Protein AF-A0A8T5M7W3-F1 (afdb_monomer_lite)

Secondary structure (DSSP, 8-state):
----S--------HHHHHHHHT-SEEEEEEEEEETTEEEEEEEEEEEEEETTTEEEEEEEEEEEETTT----EEE--GGGGGEEE-

pLDDT: mean 73.57, std 14.49, range [36.47, 90.81]

Seq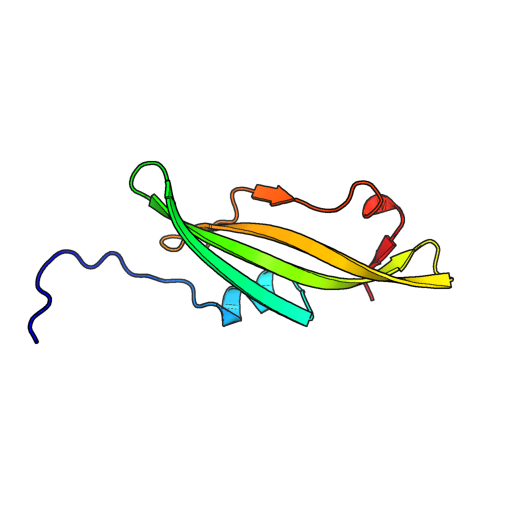uence (86 aa):
MQTSTGTKEIKVMPEEISEILGTSTIEITELKEESEKAVYSVTGTKKARIVAIFPVDMKIQAKVSAETGEIPSIEKPWWSFLAKEE

Radius of gyration: 15.61 Å; chains: 1; bounding box: 39×31×38 Å

Structure (mmCIF, N/CA/C/O backbone):
data_AF-A0A8T5M7W3-F1
#
_entry.id   AF-A0A8T5M7W3-F1
#
loop_
_atom_site.group_PDB
_atom_site.id
_atom_site.type_symbol
_atom_site.label_atom_id
_atom_site.label_alt_id
_atom_site.label_comp_id
_atom_site.label_asym_id
_atom_site.label_entity_id
_atom_site.label_seq_id
_atom_site.pdbx_PDB_ins_code
_atom_site.Cartn_x
_atom_site.Cartn_y
_atom_site.Cartn_z
_atom_site.occupancy
_atom_site.B_iso_or_equiv
_atom_site.auth_seq_id
_atom_site.auth_comp_id
_atom_site.auth_asym_id
_atom_site.auth_atom_id
_atom_site.pdbx_PDB_model_num
ATOM 1 N N . MET A 1 1 ? -23.255 -22.733 15.377 1.00 36.47 1 MET A N 1
ATOM 2 C CA . MET A 1 1 ? -22.187 -21.786 15.758 1.00 36.47 1 MET A CA 1
ATOM 3 C C . MET A 1 1 ? -22.826 -20.406 15.783 1.00 36.47 1 MET A C 1
ATOM 5 O O . MET A 1 1 ? -23.248 -19.945 14.735 1.00 36.47 1 MET A O 1
ATOM 9 N N . GLN A 1 2 ? -23.052 -19.832 16.967 1.00 37.72 2 GLN A N 1
ATOM 10 C CA . GLN A 1 2 ? -23.620 -18.488 17.123 1.00 37.72 2 GLN A CA 1
ATOM 11 C C . GLN A 1 2 ? -22.474 -17.518 17.398 1.00 37.72 2 GLN A C 1
ATOM 13 O O . GLN A 1 2 ? -21.785 -17.666 18.402 1.00 37.72 2 GLN A O 1
ATOM 18 N N . THR A 1 3 ? -22.293 -16.525 16.536 1.00 50.25 3 THR A N 1
ATOM 19 C CA . THR A 1 3 ? -21.529 -15.318 16.858 1.00 50.25 3 THR A CA 1
ATOM 20 C C . THR A 1 3 ? -22.525 -14.176 16.990 1.00 50.25 3 THR A C 1
ATOM 22 O O . THR A 1 3 ? -22.945 -13.570 16.009 1.00 50.25 3 THR A O 1
ATOM 25 N N . SER A 1 4 ? -22.957 -13.942 18.226 1.00 51.72 4 SER A N 1
ATOM 26 C CA . SER A 1 4 ? -23.524 -12.668 18.656 1.00 51.72 4 SER A CA 1
ATOM 27 C C . SER A 1 4 ? -22.355 -11.777 19.062 1.00 51.72 4 SER A C 1
ATOM 29 O O . SER A 1 4 ? -21.512 -12.252 19.824 1.00 51.72 4 SER A O 1
ATOM 31 N N . THR A 1 5 ? -22.331 -10.530 18.573 1.00 44.41 5 THR A N 1
ATOM 32 C CA . THR A 1 5 ? -21.855 -9.278 19.217 1.00 44.41 5 THR A CA 1
ATOM 33 C C . THR A 1 5 ? -21.151 -8.372 18.195 1.00 44.41 5 THR A C 1
ATOM 35 O O . THR A 1 5 ? -20.044 -8.668 17.769 1.00 44.41 5 THR A O 1
ATOM 38 N N . GLY A 1 6 ? -21.794 -7.249 17.844 1.00 39.09 6 GLY A N 1
ATOM 39 C CA . GLY A 1 6 ? -21.151 -6.064 17.260 1.00 39.09 6 GLY A CA 1
ATOM 40 C C . GLY A 1 6 ? -20.795 -6.150 15.776 1.00 39.09 6 GLY A C 1
ATOM 41 O O . GLY A 1 6 ? -19.671 -6.477 15.418 1.00 39.09 6 GLY A O 1
ATOM 42 N N . THR A 1 7 ? -21.729 -5.780 14.903 1.00 40.50 7 THR A N 1
ATOM 43 C CA . THR A 1 7 ? -21.487 -5.484 13.482 1.00 40.50 7 THR A CA 1
ATOM 44 C C . THR A 1 7 ? -20.520 -4.301 13.330 1.00 40.50 7 THR A C 1
ATOM 46 O O . THR A 1 7 ? -20.939 -3.165 13.127 1.00 40.50 7 THR A O 1
ATOM 49 N N . LYS A 1 8 ? -19.212 -4.557 13.429 1.00 44.78 8 LYS A N 1
ATOM 50 C CA . LYS A 1 8 ? -18.198 -3.751 12.741 1.00 44.78 8 LYS A CA 1
ATOM 51 C C . LYS A 1 8 ? -18.213 -4.216 11.292 1.00 44.78 8 LYS A C 1
ATOM 53 O O . LYS A 1 8 ? -17.691 -5.282 10.975 1.00 44.78 8 LYS A O 1
ATOM 58 N N . GLU A 1 9 ? -18.926 -3.481 10.445 1.00 42.09 9 GLU A N 1
ATOM 59 C CA . GLU A 1 9 ? -18.980 -3.754 9.011 1.00 42.09 9 GLU A CA 1
ATOM 60 C C . GLU A 1 9 ? -17.561 -3.663 8.443 1.00 42.09 9 GLU A C 1
ATOM 62 O O . GLU A 1 9 ? -16.987 -2.583 8.332 1.00 42.09 9 GLU A O 1
ATOM 67 N N . ILE A 1 10 ? -16.981 -4.817 8.112 1.00 53.38 10 ILE A N 1
ATOM 68 C CA . ILE A 1 10 ? -15.791 -4.885 7.268 1.00 53.38 10 ILE A CA 1
ATOM 69 C C . ILE A 1 10 ? -16.276 -4.490 5.878 1.00 53.38 10 ILE A C 1
ATOM 71 O O . ILE A 1 10 ? -16.902 -5.290 5.182 1.00 53.38 10 ILE A O 1
ATOM 75 N N . LYS A 1 11 ? -16.091 -3.217 5.535 1.00 59.84 11 LYS A N 1
ATOM 76 C CA . LYS A 1 11 ? -16.696 -2.630 4.338 1.00 59.84 11 LYS A CA 1
ATOM 77 C C . LYS A 1 11 ? -15.830 -2.812 3.101 1.00 59.84 11 LYS A C 1
ATOM 79 O O . LYS A 1 11 ? -16.365 -2.805 2.003 1.00 59.84 11 LYS A O 1
ATOM 84 N N . VAL A 1 12 ? -14.522 -2.982 3.294 1.00 59.78 12 VAL A N 1
ATOM 85 C CA . VAL A 1 12 ? -13.556 -3.025 2.197 1.00 59.78 12 VAL A CA 1
ATOM 86 C C . VAL A 1 12 ? -13.022 -4.426 2.002 1.00 59.78 12 VAL A C 1
ATOM 88 O O . VAL A 1 12 ? -12.388 -5.000 2.893 1.00 59.78 12 VAL A O 1
ATOM 91 N N . MET A 1 13 ? -13.290 -4.966 0.819 1.00 67.31 13 MET A N 1
ATOM 92 C CA . MET A 1 13 ? -12.801 -6.279 0.424 1.00 67.31 13 MET A CA 1
ATOM 93 C C . MET A 1 13 ? -11.358 -6.173 -0.096 1.00 67.31 13 MET A C 1
ATOM 95 O O . MET A 1 13 ? -10.991 -5.166 -0.701 1.00 67.31 13 MET A O 1
ATOM 99 N N . PRO A 1 14 ? -10.529 -7.220 0.078 1.00 61.66 14 PRO A N 1
ATOM 100 C CA . PRO A 1 14 ? -9.158 -7.287 -0.443 1.00 61.66 14 PRO A CA 1
ATOM 101 C C . PRO A 1 14 ? -8.993 -6.851 -1.904 1.00 61.66 14 PRO A C 1
ATOM 103 O O . PRO A 1 14 ? -7.991 -6.246 -2.282 1.00 61.66 14 PRO A O 1
ATOM 106 N N . GLU A 1 15 ? -9.996 -7.171 -2.714 1.00 62.59 15 GLU A N 1
ATOM 107 C CA . GLU A 1 15 ? -10.052 -6.908 -4.148 1.00 62.59 15 GLU A CA 1
ATOM 108 C C . GLU A 1 15 ? -10.146 -5.404 -4.442 1.00 62.59 15 GLU A C 1
ATOM 110 O O . GLU A 1 15 ? -9.402 -4.899 -5.282 1.00 62.59 15 GLU A O 1
ATOM 115 N N . GLU A 1 16 ? -10.948 -4.657 -3.678 1.00 66.88 16 GLU A N 1
ATOM 116 C CA . GLU A 1 16 ? -11.080 -3.198 -3.815 1.00 66.88 16 GLU A CA 1
ATOM 117 C C . GLU A 1 16 ? -9.765 -2.484 -3.477 1.00 66.88 16 GLU A C 1
ATOM 119 O O . GLU A 1 16 ? -9.399 -1.490 -4.102 1.00 66.88 16 GLU A O 1
ATOM 124 N N . ILE A 1 17 ? -8.989 -3.032 -2.539 1.00 66.06 17 ILE A N 1
ATOM 125 C CA . ILE A 1 17 ? -7.678 -2.481 -2.178 1.00 66.06 17 ILE A CA 1
ATOM 126 C C . ILE A 1 17 ? -6.690 -2.608 -3.348 1.00 66.06 17 ILE A C 1
ATOM 128 O O . ILE A 1 17 ? -5.852 -1.726 -3.549 1.00 66.06 17 ILE A O 1
ATOM 132 N N . SER A 1 18 ? -6.804 -3.668 -4.154 1.00 64.00 18 SER A N 1
ATOM 133 C CA . SER A 1 18 ? -5.955 -3.864 -5.338 1.00 64.00 18 SER A CA 1
ATOM 134 C C . SER A 1 18 ? -6.208 -2.854 -6.435 1.00 64.00 18 SER A C 1
ATOM 136 O O . SER A 1 18 ? -5.257 -2.342 -7.034 1.00 64.00 18 SER A O 1
ATOM 138 N N . GLU A 1 19 ? -7.471 -2.490 -6.614 1.00 67.19 19 GLU A N 1
ATOM 139 C CA . GLU A 1 19 ? -7.878 -1.485 -7.579 1.00 67.19 19 GLU A CA 1
ATOM 140 C C . GLU A 1 19 ? -7.445 -0.082 -7.130 1.00 67.19 19 GLU A C 1
ATOM 142 O O . GLU A 1 19 ? -6.885 0.673 -7.925 1.00 67.19 19 GLU A O 1
ATOM 147 N N . ILE A 1 20 ? -7.580 0.233 -5.835 1.00 69.06 20 ILE A N 1
ATOM 148 C CA . ILE A 1 20 ? -7.161 1.527 -5.273 1.00 69.06 20 ILE A CA 1
ATOM 149 C C . ILE A 1 20 ? -5.634 1.700 -5.316 1.00 69.06 20 ILE A C 1
ATOM 151 O O . ILE A 1 20 ? -5.140 2.785 -5.632 1.00 69.06 20 ILE A O 1
ATOM 155 N N . LEU A 1 21 ? -4.865 0.652 -5.003 1.00 66.12 21 LEU A N 1
ATOM 156 C CA . LEU A 1 21 ? -3.398 0.723 -4.988 1.00 66.12 21 LEU A CA 1
ATOM 157 C C . LEU A 1 21 ? -2.770 0.593 -6.385 1.00 66.12 21 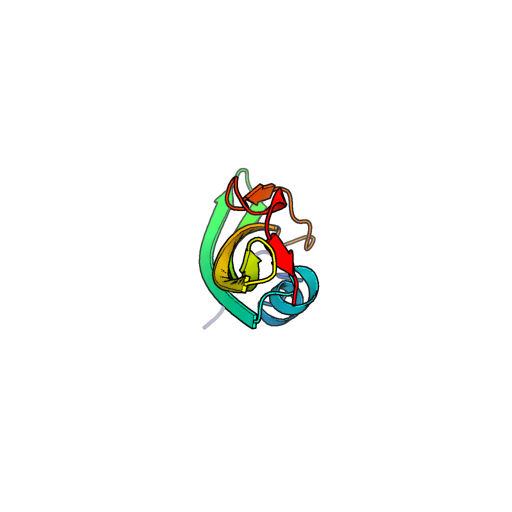LEU A C 1
ATOM 159 O O . LEU A 1 21 ? -1.588 0.911 -6.556 1.00 66.12 21 LEU A O 1
ATOM 163 N N . GLY A 1 22 ? -3.527 0.137 -7.388 1.00 67.62 22 GLY A N 1
ATOM 164 C CA . GLY A 1 22 ? -3.024 -0.087 -8.745 1.00 67.62 22 GLY A CA 1
ATOM 165 C C . GLY A 1 22 ? -1.856 -1.077 -8.789 1.00 67.62 22 GLY A C 1
ATOM 166 O O . GLY A 1 22 ? -0.942 -0.928 -9.604 1.00 67.62 22 GLY A O 1
ATOM 167 N N . THR A 1 23 ? -1.837 -2.038 -7.866 1.00 69.25 23 THR A N 1
ATOM 168 C CA . THR A 1 23 ? -0.801 -3.071 -7.733 1.00 69.25 23 THR A CA 1
ATOM 169 C C . THR A 1 23 ? -1.290 -4.372 -8.349 1.00 69.25 23 THR A C 1
ATOM 171 O O . THR A 1 23 ? -2.426 -4.777 -8.125 1.00 69.25 23 THR A O 1
ATOM 174 N N . SER A 1 24 ? -0.427 -5.044 -9.108 1.00 67.56 24 SER A N 1
ATOM 175 C CA . SER A 1 24 ? -0.778 -6.255 -9.860 1.00 67.56 24 SER A CA 1
ATOM 176 C C . SER A 1 24 ? -0.928 -7.486 -8.969 1.00 67.56 24 SER A C 1
ATOM 178 O O . SER A 1 24 ? -1.667 -8.407 -9.303 1.00 67.56 24 SER A O 1
ATOM 180 N N . THR A 1 25 ? -0.221 -7.513 -7.842 1.00 70.38 25 THR A N 1
ATOM 181 C CA . THR A 1 25 ? -0.381 -8.533 -6.808 1.00 70.38 25 THR A CA 1
ATOM 182 C C . THR A 1 25 ? -0.530 -7.853 -5.464 1.00 70.38 25 THR A C 1
ATOM 184 O O . THR A 1 25 ? 0.184 -6.895 -5.173 1.00 70.38 25 THR A O 1
ATOM 187 N N . ILE A 1 26 ? -1.461 -8.352 -4.657 1.00 69.06 26 ILE A N 1
ATOM 188 C CA . ILE A 1 26 ? -1.659 -7.921 -3.281 1.00 69.06 26 ILE A CA 1
ATOM 189 C C . ILE A 1 26 ? -1.578 -9.129 -2.367 1.00 69.06 26 ILE A C 1
ATOM 191 O O . ILE A 1 26 ? -2.280 -10.119 -2.556 1.00 69.06 26 ILE A O 1
ATOM 195 N N . GLU A 1 27 ? -0.752 -9.002 -1.341 1.00 73.12 27 GLU A N 1
ATOM 196 C CA . GLU A 1 27 ? -0.693 -9.898 -0.204 1.00 73.12 27 GLU A CA 1
ATOM 197 C C . GLU A 1 27 ? -1.178 -9.131 1.025 1.00 73.12 27 GLU A C 1
ATOM 199 O O . GLU A 1 27 ? -0.534 -8.191 1.499 1.00 73.12 27 GLU A O 1
ATOM 2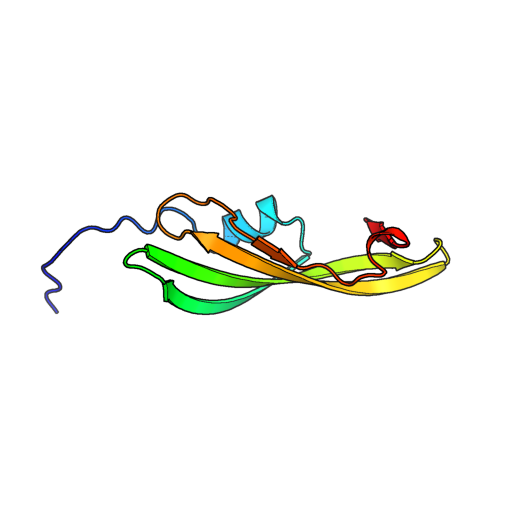04 N N . ILE A 1 28 ? -2.338 -9.526 1.546 1.00 68.81 28 ILE A N 1
ATOM 205 C CA . ILE A 1 2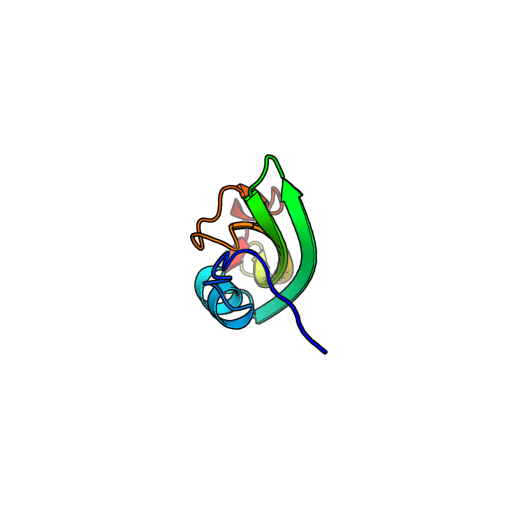8 ? -2.805 -9.031 2.840 1.00 68.81 28 ILE A CA 1
ATOM 206 C C . ILE A 1 28 ? -2.085 -9.834 3.900 1.00 68.81 28 ILE A C 1
ATOM 208 O O . ILE A 1 28 ? -2.262 -11.046 4.007 1.00 68.81 28 ILE A O 1
ATOM 212 N N . THR A 1 29 ? -1.235 -9.151 4.651 1.00 65.44 29 THR A N 1
ATOM 213 C CA . THR A 1 29 ? -0.344 -9.815 5.594 1.00 65.44 29 THR A CA 1
ATOM 214 C C . THR A 1 29 ? -1.039 -10.007 6.934 1.00 65.44 29 THR A C 1
ATOM 216 O O . THR A 1 29 ? -1.003 -11.102 7.483 1.00 65.44 29 THR A O 1
ATOM 219 N N . GLU A 1 30 ? -1.700 -8.972 7.463 1.00 65.94 30 GLU A N 1
ATOM 220 C CA . GLU A 1 30 ? -2.293 -9.019 8.804 1.00 65.94 30 GLU A CA 1
ATOM 221 C C . GLU A 1 30 ? -3.480 -8.061 8.945 1.00 65.94 30 GLU A C 1
ATOM 223 O O . GLU A 1 30 ? -3.431 -6.925 8.471 1.00 65.94 30 GLU A O 1
ATOM 228 N N . LEU A 1 31 ? -4.517 -8.503 9.661 1.00 67.38 31 LEU A N 1
ATOM 229 C CA . LEU A 1 31 ? -5.520 -7.624 10.255 1.00 67.38 31 LEU A CA 1
ATOM 230 C C . LEU A 1 31 ? -5.086 -7.340 11.696 1.00 67.38 31 LEU A C 1
ATOM 232 O O . LEU A 1 31 ? -5.030 -8.257 12.518 1.00 67.38 31 LEU A O 1
ATOM 236 N N . LYS A 1 32 ? -4.761 -6.084 11.996 1.00 67.06 32 LYS A N 1
ATOM 237 C CA . LYS A 1 32 ? -4.396 -5.633 13.342 1.00 67.06 32 LYS A CA 1
ATOM 238 C C . LYS A 1 32 ? -5.428 -4.640 13.849 1.00 67.06 32 LYS A C 1
ATOM 240 O O . LYS A 1 32 ? -5.868 -3.760 13.116 1.00 67.06 32 LYS A O 1
ATOM 245 N N . GLU A 1 33 ? -5.802 -4.780 15.113 1.00 63.94 33 GLU A N 1
ATOM 246 C CA . GLU A 1 33 ? -6.603 -3.779 15.808 1.00 63.94 33 GLU A CA 1
ATOM 247 C C . GLU A 1 33 ? -5.646 -2.718 16.371 1.00 63.94 33 GLU A C 1
ATOM 249 O O . GLU A 1 33 ? -4.984 -2.928 17.388 1.00 63.94 33 GLU A O 1
ATOM 254 N N . GLU A 1 34 ? -5.496 -1.600 15.659 1.00 62.84 34 GLU A N 1
ATOM 255 C CA . GLU A 1 34 ? -4.703 -0.447 16.101 1.00 62.84 34 GLU A CA 1
ATOM 256 C C . GLU A 1 34 ? -5.680 0.599 16.661 1.00 62.84 34 GLU A C 1
ATOM 258 O O . GLU A 1 34 ? -6.535 1.106 15.940 1.00 62.84 34 GLU A O 1
ATOM 263 N N . SER A 1 35 ? -5.581 0.914 17.959 1.00 62.09 35 SER A N 1
ATOM 264 C CA . SER A 1 35 ? -6.390 1.961 18.614 1.00 62.09 35 SER A CA 1
ATOM 265 C C . SER A 1 35 ? -7.911 1.798 18.436 1.00 62.09 35 SER A C 1
ATOM 267 O O . SER A 1 35 ? -8.590 2.742 18.039 1.00 62.09 35 SER A O 1
ATOM 269 N N . GLU A 1 36 ? -8.436 0.597 18.713 1.00 65.00 36 GLU A N 1
ATOM 270 C CA . GLU A 1 36 ? -9.855 0.222 18.531 1.00 65.00 36 GLU A CA 1
ATOM 271 C C . GLU A 1 36 ? -10.352 0.288 17.078 1.00 65.00 36 GLU A C 1
ATOM 273 O O . GLU A 1 36 ? -11.557 0.208 16.847 1.00 65.00 36 GLU A O 1
ATOM 278 N N . LYS A 1 37 ? -9.458 0.398 16.088 1.00 67.25 37 LYS A N 1
ATOM 279 C CA . LYS A 1 37 ? -9.801 0.368 14.662 1.00 67.25 37 LYS A CA 1
ATOM 280 C C . LYS A 1 37 ? -9.193 -0.856 13.999 1.00 67.25 37 LYS A C 1
ATOM 282 O O . LYS A 1 37 ? -8.016 -1.164 14.183 1.00 67.25 37 LYS A O 1
ATOM 287 N N . ALA A 1 38 ? -10.003 -1.553 13.215 1.00 75.62 38 ALA A N 1
ATOM 288 C CA . ALA A 1 38 ? -9.539 -2.676 12.415 1.00 75.62 38 ALA A CA 1
ATOM 289 C C . ALA A 1 38 ? -8.736 -2.149 11.209 1.00 75.62 38 ALA A C 1
ATOM 291 O O . ALA A 1 38 ? -9.278 -1.422 10.376 1.00 75.62 38 ALA A O 1
ATOM 292 N N . VAL A 1 39 ? -7.446 -2.485 11.116 1.00 79.06 39 VAL A N 1
ATOM 293 C CA . VAL A 1 39 ? -6.539 -2.035 10.047 1.00 79.06 39 VAL A CA 1
ATOM 294 C C . VAL A 1 39 ? -5.923 -3.241 9.341 1.00 79.06 39 VAL A C 1
ATOM 296 O O . VAL A 1 39 ? -5.294 -4.097 9.965 1.00 79.06 39 VAL A O 1
ATOM 299 N N . TYR A 1 40 ? -6.074 -3.297 8.021 1.00 78.44 40 TYR A N 1
ATOM 300 C CA . TYR A 1 40 ? -5.370 -4.221 7.144 1.00 78.44 40 TYR A CA 1
ATOM 301 C C . TYR A 1 40 ? -3.976 -3.691 6.818 1.00 78.44 40 TYR A C 1
ATOM 303 O O . TYR A 1 40 ? -3.819 -2.564 6.347 1.00 78.44 40 TYR A O 1
ATOM 311 N N . SER A 1 41 ? -2.961 -4.525 7.025 1.00 82.25 41 SER A N 1
ATOM 312 C CA . SER A 1 41 ? -1.633 -4.327 6.452 1.00 82.25 41 SER A CA 1
ATOM 313 C C . SER A 1 41 ? -1.566 -5.035 5.107 1.00 82.25 41 SER A C 1
ATOM 315 O O . SER A 1 41 ? -1.730 -6.259 5.023 1.00 82.25 41 SER A O 1
ATOM 317 N N . VAL A 1 42 ? -1.355 -4.254 4.057 1.00 83.38 42 VAL A N 1
ATOM 318 C CA . VAL A 1 42 ? -1.441 -4.701 2.674 1.00 83.38 42 VAL A CA 1
ATOM 319 C C . VAL A 1 42 ? -0.104 -4.465 1.995 1.00 83.38 42 VAL A C 1
ATOM 321 O O . VAL A 1 42 ? 0.381 -3.338 1.935 1.00 83.38 42 VAL A O 1
ATOM 324 N N . THR A 1 43 ? 0.493 -5.529 1.471 1.00 85.69 43 THR A N 1
ATOM 325 C CA . THR A 1 43 ? 1.712 -5.448 0.668 1.00 85.69 43 THR A CA 1
ATOM 326 C C . THR A 1 43 ? 1.349 -5.699 -0.785 1.00 85.69 43 THR A C 1
ATOM 328 O O . THR A 1 43 ? 0.953 -6.799 -1.154 1.00 85.69 43 THR A O 1
ATOM 331 N N . GLY A 1 44 ? 1.475 -4.678 -1.622 1.00 85.69 44 GLY A N 1
ATOM 332 C CA . GLY A 1 44 ? 1.286 -4.786 -3.060 1.00 85.69 44 GLY A CA 1
ATOM 333 C C . GLY A 1 44 ? 2.615 -4.840 -3.805 1.00 85.69 44 GLY A C 1
ATOM 334 O O . GLY A 1 44 ? 3.584 -4.199 -3.400 1.00 85.69 44 GLY A O 1
ATOM 335 N N . THR A 1 45 ? 2.673 -5.562 -4.921 1.00 86.38 45 THR A N 1
ATOM 336 C CA . THR A 1 45 ? 3.774 -5.437 -5.885 1.00 86.38 45 THR A CA 1
ATOM 337 C C . THR A 1 45 ? 3.246 -4.854 -7.187 1.00 86.38 45 THR A C 1
ATOM 339 O O . THR A 1 45 ? 2.244 -5.313 -7.741 1.00 86.38 45 THR A O 1
ATOM 342 N N . LYS A 1 46 ? 3.919 -3.814 -7.676 1.00 86.19 46 LYS A N 1
ATOM 343 C CA . LYS A 1 46 ? 3.615 -3.151 -8.944 1.00 86.19 46 LYS A CA 1
ATOM 344 C C . LYS A 1 46 ? 4.830 -3.217 -9.857 1.00 86.19 46 LYS A C 1
ATOM 346 O O . LYS A 1 46 ? 5.944 -2.932 -9.420 1.00 86.19 46 LYS A O 1
ATOM 351 N N . LYS A 1 47 ? 4.616 -3.553 -11.128 1.00 88.62 47 LYS A N 1
ATOM 352 C CA . LYS A 1 47 ? 5.670 -3.445 -12.140 1.00 88.62 47 LYS A CA 1
ATOM 353 C C . LYS A 1 47 ? 5.931 -1.978 -12.448 1.00 88.62 47 LYS A C 1
ATOM 355 O O . LYS A 1 47 ? 5.004 -1.206 -12.685 1.00 88.62 47 LYS A O 1
ATOM 360 N N . ALA A 1 48 ? 7.196 -1.594 -12.423 1.00 87.62 48 ALA A N 1
ATOM 361 C CA . ALA A 1 48 ? 7.628 -0.251 -12.768 1.00 87.62 48 ALA A CA 1
ATOM 362 C C . ALA A 1 48 ? 8.934 -0.310 -13.556 1.00 87.62 48 ALA A C 1
ATOM 364 O O . ALA A 1 48 ? 9.639 -1.320 -13.548 1.00 87.62 48 ALA A O 1
ATOM 365 N N . ARG A 1 49 ? 9.286 0.787 -14.224 1.00 89.50 49 ARG A N 1
ATOM 366 C CA . ARG A 1 49 ? 10.542 0.893 -14.972 1.00 89.50 49 ARG A CA 1
ATOM 367 C C . ARG A 1 49 ? 11.386 2.037 -14.414 1.00 89.50 49 ARG A C 1
ATOM 369 O O . ARG A 1 49 ? 10.992 3.200 -14.512 1.00 89.50 49 ARG A O 1
ATOM 376 N N . ILE A 1 50 ? 12.549 1.729 -13.837 1.00 88.31 50 ILE A N 1
ATOM 377 C CA . ILE A 1 50 ? 13.504 2.745 -13.363 1.00 88.31 50 ILE A CA 1
ATOM 378 C C . ILE A 1 50 ? 14.237 3.327 -14.570 1.00 88.31 50 ILE A C 1
ATOM 380 O O . ILE A 1 50 ? 14.805 2.582 -15.376 1.00 88.31 50 ILE A O 1
ATOM 384 N N . VAL A 1 51 ? 14.203 4.660 -14.704 1.00 84.94 51 VAL A N 1
ATOM 385 C CA . VAL A 1 51 ? 14.866 5.411 -15.794 1.00 84.94 51 VAL A CA 1
ATOM 386 C C . VAL A 1 51 ? 14.558 4.794 -17.173 1.00 84.94 51 VAL A C 1
ATOM 388 O O . VAL A 1 51 ? 15.414 4.677 -18.039 1.00 84.94 51 VAL A O 1
ATOM 391 N N . ALA A 1 52 ? 13.314 4.333 -17.360 1.00 77.25 52 ALA A N 1
ATOM 392 C CA . ALA A 1 52 ? 12.776 3.746 -18.593 1.00 77.25 52 ALA A CA 1
ATOM 393 C C . ALA A 1 52 ? 13.463 2.476 -19.151 1.00 77.25 52 ALA A C 1
ATOM 395 O O . ALA A 1 52 ? 13.012 1.972 -20.181 1.00 77.25 52 ALA A O 1
ATOM 396 N N . ILE A 1 53 ? 14.492 1.927 -18.497 1.00 83.81 53 ILE A N 1
ATOM 397 C CA . ILE A 1 53 ? 15.311 0.828 -19.048 1.00 83.81 53 ILE A CA 1
ATOM 398 C C . ILE A 1 53 ? 15.237 -0.434 -18.184 1.00 83.81 53 ILE A C 1
ATOM 400 O O . ILE A 1 53 ? 15.228 -1.539 -18.720 1.00 83.81 53 ILE A O 1
ATOM 404 N N . PHE A 1 54 ? 15.139 -0.291 -16.861 1.00 88.44 54 PHE A N 1
ATOM 405 C CA . PHE A 1 54 ? 15.196 -1.430 -15.945 1.00 88.44 54 PHE A CA 1
ATOM 406 C C . PHE A 1 54 ? 13.807 -1.742 -15.383 1.00 88.44 54 PHE A C 1
ATOM 408 O O . PHE A 1 54 ? 13.320 -0.963 -14.557 1.00 88.44 54 PHE A O 1
ATOM 415 N N . PRO A 1 55 ? 13.148 -2.835 -15.818 1.00 89.19 55 PRO A N 1
ATOM 416 C CA . PRO A 1 55 ? 11.923 -3.292 -15.181 1.00 89.19 55 PRO A CA 1
ATOM 417 C C . PRO A 1 55 ? 12.245 -3.765 -13.764 1.00 89.19 55 PRO A C 1
ATOM 419 O O . PRO A 1 55 ? 13.198 -4.515 -13.545 1.00 89.19 55 PRO A O 1
ATOM 422 N N . VAL A 1 56 ? 11.457 -3.306 -12.803 1.00 89.81 56 VAL A N 1
ATOM 423 C CA . VAL A 1 56 ? 11.582 -3.653 -11.392 1.00 89.81 56 VAL A CA 1
ATOM 424 C C . VAL A 1 56 ? 10.211 -3.932 -10.797 1.00 89.81 56 VAL A C 1
ATOM 426 O O . VAL A 1 56 ? 9.213 -3.300 -11.150 1.00 89.81 56 VAL A O 1
ATOM 429 N N . ASP A 1 57 ? 10.190 -4.850 -9.842 1.00 89.44 57 ASP A N 1
ATOM 430 C CA . ASP A 1 57 ? 9.027 -5.110 -9.010 1.00 89.44 57 ASP A CA 1
ATOM 431 C C . ASP A 1 57 ? 9.070 -4.167 -7.802 1.00 89.44 57 ASP A C 1
ATOM 433 O O . ASP A 1 57 ? 9.859 -4.331 -6.866 1.00 89.44 57 ASP A O 1
ATOM 437 N N . MET A 1 58 ? 8.241 -3.126 -7.842 1.00 88.88 58 MET A N 1
ATOM 438 C CA . MET A 1 58 ? 8.114 -2.153 -6.768 1.00 88.88 58 MET A CA 1
ATOM 439 C C . MET A 1 58 ? 7.161 -2.679 -5.701 1.00 88.88 58 MET A C 1
ATOM 441 O O . MET A 1 58 ? 5.958 -2.797 -5.930 1.00 88.88 58 MET A O 1
ATOM 445 N N . LYS A 1 59 ? 7.703 -2.959 -4.515 1.00 89.44 59 LYS A N 1
ATOM 446 C CA . LYS A 1 59 ? 6.910 -3.301 -3.332 1.00 89.44 59 LYS A CA 1
ATOM 447 C C . LYS A 1 59 ? 6.352 -2.035 -2.699 1.00 89.44 59 LYS A C 1
ATOM 449 O O . LYS A 1 59 ? 7.113 -1.124 -2.386 1.00 89.44 59 LYS A O 1
ATOM 454 N N . ILE A 1 60 ? 5.045 -1.997 -2.505 1.00 89.12 60 ILE A N 1
ATOM 455 C CA . ILE A 1 60 ? 4.305 -0.927 -1.842 1.00 89.12 60 ILE A CA 1
ATOM 456 C C . ILE A 1 60 ? 3.676 -1.537 -0.597 1.00 89.12 60 ILE A C 1
ATOM 458 O O . ILE A 1 60 ? 3.057 -2.594 -0.680 1.00 89.12 60 ILE A O 1
ATOM 462 N N . GLN A 1 61 ? 3.822 -0.885 0.548 1.00 89.00 61 GLN A N 1
ATOM 463 C CA . GLN A 1 61 ? 3.127 -1.281 1.769 1.00 89.00 61 GLN A CA 1
ATOM 464 C C . GLN A 1 61 ? 2.110 -0.207 2.113 1.00 89.00 61 GLN A C 1
ATOM 466 O O . GLN A 1 61 ? 2.434 0.975 2.133 1.00 89.00 61 GLN A O 1
ATOM 471 N N . ALA A 1 62 ? 0.872 -0.603 2.354 1.00 85.75 62 ALA A N 1
ATOM 472 C CA . ALA A 1 62 ? -0.202 0.304 2.706 1.00 85.75 62 ALA A CA 1
ATOM 473 C C . ALA A 1 62 ? -0.930 -0.218 3.940 1.00 85.75 62 ALA A C 1
ATOM 475 O O . ALA A 1 62 ? -1.184 -1.416 4.075 1.00 85.75 62 ALA A O 1
ATOM 476 N N . LYS A 1 63 ? -1.285 0.698 4.836 1.00 85.56 63 LYS A N 1
ATOM 477 C CA . LYS A 1 63 ? -2.233 0.421 5.914 1.00 85.56 63 LYS A CA 1
ATOM 478 C C . LYS A 1 63 ? -3.601 0.893 5.455 1.00 85.56 63 LYS A C 1
ATOM 480 O O . LYS A 1 63 ? -3.720 2.050 5.066 1.00 85.56 63 LYS A O 1
ATOM 485 N N . VAL A 1 64 ? -4.607 0.028 5.514 1.00 81.88 64 VAL A N 1
ATOM 486 C CA . VAL A 1 64 ? -5.979 0.322 5.081 1.00 81.88 64 VAL A CA 1
ATOM 487 C C . VAL A 1 64 ? -6.939 0.084 6.238 1.00 81.88 64 VAL A C 1
ATOM 489 O O . VAL A 1 64 ? -6.936 -0.982 6.841 1.00 81.88 64 VAL A O 1
ATOM 492 N N . SER A 1 65 ? -7.772 1.065 6.559 1.00 80.31 65 SER A N 1
ATOM 493 C CA . SER A 1 65 ? -8.847 0.918 7.541 1.00 80.31 65 SER A CA 1
ATOM 494 C C . SER A 1 65 ? -9.911 -0.046 7.010 1.00 80.31 65 SER A C 1
ATOM 496 O O . SER A 1 65 ? -10.527 0.218 5.979 1.00 80.31 65 SER A O 1
ATOM 498 N N . ALA A 1 66 ? -10.161 -1.145 7.722 1.00 73.06 66 ALA A N 1
ATOM 499 C CA . ALA A 1 66 ? -11.198 -2.121 7.378 1.00 73.06 66 ALA A CA 1
ATOM 500 C C . ALA A 1 66 ? -12.623 -1.548 7.511 1.00 73.06 66 ALA A C 1
ATOM 502 O O . ALA A 1 66 ? -13.563 -2.061 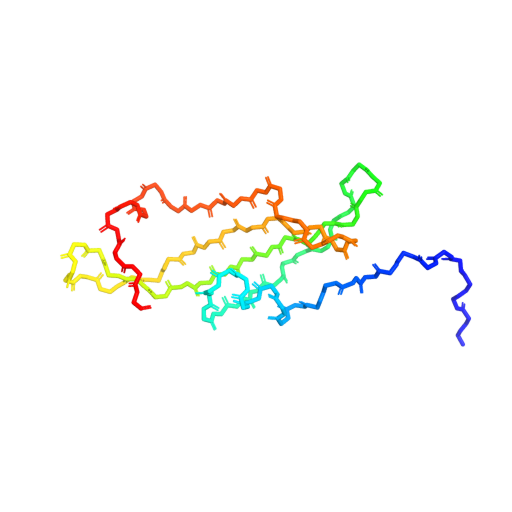6.905 1.00 73.06 66 ALA A O 1
ATOM 503 N N . GLU A 1 67 ? -12.776 -0.489 8.311 1.00 68.62 67 GLU A N 1
ATOM 504 C CA . GLU A 1 67 ? -14.061 0.142 8.631 1.00 68.62 67 GLU A CA 1
ATOM 505 C C . GLU A 1 67 ? -14.451 1.214 7.602 1.00 68.62 67 GLU A C 1
ATOM 507 O O . GLU A 1 67 ? -15.623 1.351 7.253 1.00 68.62 67 GLU A O 1
ATOM 512 N N . THR A 1 68 ? -13.475 1.985 7.108 1.00 71.94 68 THR A N 1
ATOM 513 C CA . THR A 1 68 ? -13.725 3.155 6.244 1.00 71.94 68 THR A CA 1
ATOM 514 C C . THR A 1 68 ? -13.144 3.032 4.840 1.00 71.94 68 THR A C 1
ATOM 516 O O . THR A 1 68 ? -13.586 3.750 3.948 1.00 71.94 68 THR A O 1
ATOM 519 N N . GLY A 1 69 ? -12.158 2.156 4.626 1.00 69.44 69 GLY A N 1
ATOM 520 C CA . GLY A 1 69 ? -11.376 2.111 3.387 1.00 69.44 69 GLY A CA 1
ATOM 521 C C . GLY A 1 69 ? -10.328 3.208 3.257 1.00 69.44 69 GLY A C 1
ATOM 522 O O . GLY A 1 69 ? -9.656 3.304 2.233 1.00 69.44 69 GLY A O 1
ATOM 523 N N . GLU A 1 70 ? -10.165 4.040 4.284 1.00 76.56 70 GLU A N 1
ATOM 524 C CA . GLU A 1 70 ? -9.129 5.065 4.296 1.00 76.56 70 GLU A CA 1
ATOM 525 C C . GLU A 1 70 ? -7.744 4.426 4.353 1.00 76.56 70 GLU A C 1
ATOM 527 O O . GLU A 1 70 ? -7.525 3.441 5.061 1.00 76.56 70 GLU A O 1
ATOM 532 N N . ILE A 1 71 ? -6.796 5.026 3.636 1.00 83.12 71 ILE A N 1
ATOM 533 C CA . ILE A 1 71 ? -5.404 4.584 3.594 1.00 83.12 71 ILE A CA 1
ATOM 534 C C . ILE A 1 71 ? -4.562 5.585 4.391 1.00 83.12 71 ILE A C 1
ATOM 536 O O . ILE A 1 71 ? -4.035 6.537 3.812 1.00 83.12 71 ILE A O 1
ATOM 540 N N . PRO A 1 72 ? -4.455 5.437 5.725 1.00 81.56 72 PRO A N 1
ATOM 541 C CA . PRO A 1 72 ? -3.710 6.377 6.560 1.00 81.56 72 PRO A CA 1
ATOM 542 C C . PRO A 1 72 ? -2.212 6.430 6.245 1.00 81.56 72 PRO A C 1
ATOM 544 O O . PRO A 1 72 ? -1.563 7.417 6.581 1.00 81.56 72 PRO A O 1
ATOM 547 N N . SER A 1 73 ? -1.643 5.380 5.642 1.00 83.81 73 SER A N 1
ATOM 548 C CA . SER A 1 73 ? -0.222 5.346 5.295 1.00 83.81 73 SER A CA 1
ATOM 549 C C . SER A 1 73 ? 0.042 4.509 4.051 1.00 83.81 73 SER A C 1
ATOM 551 O O . SER A 1 73 ? -0.501 3.410 3.910 1.00 83.81 73 SER A O 1
ATOM 553 N N . ILE A 1 74 ? 0.917 5.026 3.186 1.00 88.00 74 ILE A N 1
ATOM 554 C CA . ILE A 1 74 ? 1.483 4.328 2.033 1.00 88.00 74 ILE A CA 1
ATOM 555 C C . ILE A 1 74 ? 2.997 4.507 2.076 1.00 88.00 74 ILE A C 1
ATOM 557 O O . ILE A 1 74 ? 3.512 5.619 1.956 1.00 88.00 74 ILE A O 1
ATOM 561 N N . GLU A 1 75 ? 3.709 3.398 2.185 1.00 90.19 75 GLU A N 1
ATOM 562 C CA . GLU A 1 75 ? 5.156 3.322 2.109 1.00 90.19 75 GLU A CA 1
ATOM 563 C C . GLU A 1 75 ? 5.569 2.795 0.734 1.00 90.19 75 GLU A C 1
ATOM 565 O O . GLU A 1 75 ? 5.169 1.715 0.289 1.00 90.19 75 GLU A O 1
ATOM 570 N N . LYS A 1 76 ? 6.388 3.592 0.046 1.00 90.12 76 LYS A N 1
ATOM 571 C CA . LYS A 1 76 ? 7.009 3.241 -1.232 1.00 90.12 76 LYS A CA 1
ATOM 572 C C . LYS A 1 76 ? 8.531 3.265 -1.080 1.00 90.12 76 LYS A C 1
ATOM 574 O O . LYS A 1 76 ? 9.048 3.988 -0.225 1.00 90.12 76 LYS A O 1
ATOM 579 N N . PRO A 1 77 ? 9.280 2.546 -1.929 1.00 89.88 77 PRO A N 1
ATOM 580 C CA . PRO A 1 77 ? 10.733 2.632 -1.928 1.00 89.88 77 PRO A CA 1
ATOM 581 C C . PRO A 1 77 ? 11.191 4.061 -2.245 1.00 89.88 77 PRO A C 1
ATOM 583 O O . PRO A 1 77 ? 10.561 4.750 -3.047 1.00 89.88 77 PRO A O 1
ATOM 586 N N . TRP A 1 78 ? 12.311 4.510 -1.672 1.00 90.81 78 TRP A N 1
ATOM 587 C CA . TRP A 1 78 ? 12.826 5.877 -1.875 1.00 90.81 78 TRP A CA 1
ATOM 588 C C . TRP A 1 78 ? 13.088 6.210 -3.354 1.00 90.81 78 TRP A C 1
ATOM 590 O O . TRP A 1 78 ? 12.912 7.344 -3.790 1.00 90.81 78 TRP A O 1
ATOM 600 N N . TRP A 1 79 ? 13.469 5.206 -4.144 1.00 89.56 79 TRP A N 1
ATOM 601 C CA . TRP A 1 79 ? 13.716 5.324 -5.579 1.00 89.56 79 TRP A CA 1
ATOM 602 C C . TRP A 1 79 ? 12.431 5.337 -6.415 1.00 89.56 79 TRP A C 1
ATOM 604 O O . TRP A 1 79 ? 12.516 5.473 -7.632 1.00 89.56 79 TRP A O 1
ATOM 614 N N . SER A 1 80 ? 11.244 5.219 -5.805 1.00 87.88 80 SER A N 1
ATOM 615 C CA . SER A 1 80 ? 9.956 5.250 -6.521 1.00 87.88 80 SER A CA 1
ATOM 616 C C . SER A 1 80 ? 9.765 6.528 -7.339 1.00 87.88 80 SER A C 1
ATOM 618 O O . SER A 1 80 ? 9.165 6.479 -8.404 1.00 87.88 80 SER A O 1
ATOM 620 N N . PHE A 1 81 ? 10.363 7.646 -6.916 1.00 88.19 81 PHE A N 1
ATOM 621 C CA . PHE A 1 81 ? 10.382 8.893 -7.687 1.00 88.19 81 PHE A CA 1
ATOM 622 C C . PHE A 1 81 ? 11.124 8.779 -9.037 1.00 88.19 81 PHE A C 1
ATOM 624 O O . PHE A 1 81 ? 10.844 9.529 -9.967 1.00 88.19 81 PHE A O 1
ATOM 631 N N . LEU A 1 82 ? 12.068 7.842 -9.165 1.00 88.62 82 LEU A N 1
ATOM 632 C CA . LEU A 1 82 ? 12.835 7.584 -10.394 1.00 88.62 82 LEU A CA 1
ATOM 633 C C . LEU A 1 82 ? 12.178 6.527 -11.294 1.00 88.62 82 LEU A C 1
ATOM 635 O O . LEU A 1 82 ? 12.661 6.257 -12.401 1.0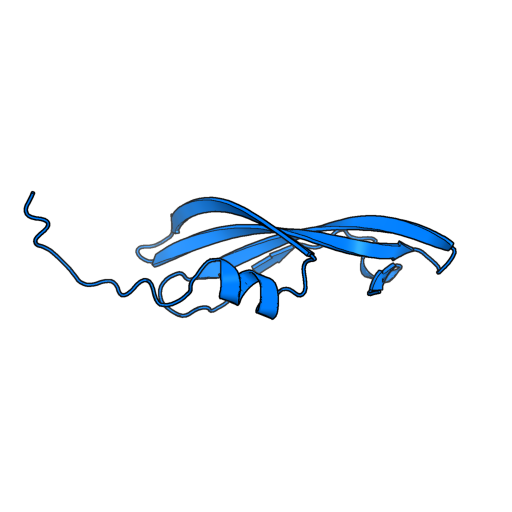0 88.62 82 LEU A O 1
ATOM 639 N N . ALA A 1 83 ? 11.120 5.888 -10.799 1.00 86.94 83 ALA A N 1
ATOM 640 C CA . ALA A 1 83 ? 10.401 4.849 -11.503 1.00 86.94 83 ALA A CA 1
ATOM 641 C C . ALA A 1 83 ? 9.194 5.450 -12.226 1.00 86.94 83 ALA A C 1
ATOM 643 O O . ALA A 1 83 ? 8.448 6.255 -11.671 1.00 86.94 83 ALA A O 1
ATOM 644 N N . LYS A 1 84 ? 8.988 5.035 -13.477 1.00 80.31 84 LYS A N 1
ATOM 645 C CA . LYS A 1 84 ? 7.741 5.288 -14.193 1.00 80.31 84 LYS A CA 1
ATOM 646 C C . LYS A 1 84 ? 6.848 4.064 -14.029 1.00 80.31 84 LYS A C 1
ATOM 648 O O . LYS A 1 84 ? 7.284 2.949 -14.321 1.00 80.31 84 LYS A O 1
ATOM 653 N N . GLU A 1 85 ? 5.641 4.283 -13.523 1.00 72.19 85 GLU A N 1
ATOM 654 C CA . GLU A 1 85 ? 4.610 3.247 -13.445 1.00 72.19 85 GLU A CA 1
ATOM 655 C C . GLU A 1 85 ? 4.227 2.824 -14.875 1.00 72.19 85 GLU A C 1
ATOM 657 O O . GLU A 1 85 ? 4.104 3.682 -15.757 1.00 72.19 85 GLU A O 1
ATOM 662 N N . GLU A 1 86 ? 4.144 1.511 -15.109 1.00 62.94 86 GLU A N 1
ATOM 663 C CA . GLU A 1 86 ? 3.712 0.926 -16.390 1.00 62.94 86 GLU A CA 1
ATOM 664 C C . GLU A 1 86 ? 2.198 0.758 -16.471 1.00 62.94 86 GLU A C 1
ATOM 666 O O . GLU A 1 86 ? 1.584 0.431 -15.428 1.00 62.94 86 GLU A O 1
#

Foldseek 3Di:
DDDDDDPLPLPDDPVNVCVVVVAPDKDFDDFDCDPNFTKTWIWGWFWWAQQNPRTDTWIKIWIATSRPRDTPDIDTPPSVVRIHGD